Protein AF-A0A0L0UME8-F1 (afdb_monomer)

Structure (mmCIF, N/CA/C/O backbone):
data_AF-A0A0L0UME8-F1
#
_entry.id   AF-A0A0L0UME8-F1
#
loop_
_atom_site.group_PDB
_atom_site.id
_atom_site.type_symbol
_atom_site.label_atom_id
_atom_site.label_alt_id
_atom_site.label_comp_id
_atom_site.label_asym_id
_atom_site.label_entity_id
_atom_site.label_seq_id
_atom_site.pdbx_PDB_ins_code
_atom_site.Cartn_x
_atom_site.Cartn_y
_atom_site.Cartn_z
_atom_site.occupancy
_atom_site.B_iso_or_equiv
_atom_site.auth_seq_id
_atom_site.auth_comp_id
_atom_site.auth_asym_id
_atom_site.auth_atom_id
_atom_site.pdbx_PDB_model_num
ATOM 1 N N . MET A 1 1 ? 3.855 4.692 20.359 1.00 68.31 1 MET A N 1
ATOM 2 C CA . MET A 1 1 ? 3.173 4.462 19.067 1.00 68.31 1 MET A CA 1
ATOM 3 C C . MET A 1 1 ? 1.755 3.966 19.330 1.00 68.31 1 MET A C 1
ATOM 5 O O . MET A 1 1 ? 1.530 3.416 20.403 1.00 68.31 1 MET A O 1
ATOM 9 N N . ALA A 1 2 ? 0.820 4.189 18.407 1.00 75.62 2 ALA A N 1
ATOM 10 C CA . ALA A 1 2 ? -0.603 3.856 18.555 1.00 75.62 2 ALA A CA 1
ATOM 11 C C . ALA A 1 2 ? -0.861 2.377 18.910 1.00 75.62 2 ALA A C 1
ATOM 13 O O . ALA A 1 2 ? -1.595 2.084 19.850 1.00 75.62 2 ALA A O 1
ATOM 14 N N . GLU A 1 3 ? -0.137 1.448 18.279 1.00 81.69 3 GLU A N 1
ATOM 15 C CA . GLU A 1 3 ? -0.212 0.014 18.591 1.00 81.69 3 GLU A CA 1
ATOM 16 C C . GLU A 1 3 ? 0.053 -0.289 20.078 1.00 81.69 3 GLU A C 1
ATOM 18 O O . GLU A 1 3 ? -0.665 -1.070 20.698 1.00 81.69 3 GLU A O 1
ATOM 23 N N . LEU A 1 4 ? 1.039 0.375 20.695 1.00 83.62 4 LEU A N 1
ATOM 24 C CA . LEU A 1 4 ? 1.345 0.185 22.117 1.00 83.62 4 LEU A CA 1
ATOM 25 C C . LEU A 1 4 ? 0.197 0.648 23.021 1.00 83.62 4 LEU A C 1
ATOM 27 O O . LEU A 1 4 ? -0.018 0.049 24.073 1.00 83.62 4 LEU A O 1
ATOM 31 N N . ARG A 1 5 ? -0.533 1.702 22.631 1.00 84.12 5 ARG A N 1
ATOM 32 C CA . ARG A 1 5 ? -1.684 2.200 23.396 1.00 84.12 5 ARG A CA 1
ATOM 33 C C . ARG A 1 5 ? -2.856 1.230 23.317 1.00 84.12 5 ARG A C 1
ATOM 35 O O . ARG A 1 5 ? -3.390 0.878 24.364 1.00 84.12 5 ARG A O 1
ATOM 42 N N . ILE A 1 6 ? -3.172 0.729 22.123 1.00 84.94 6 ILE A N 1
ATOM 43 C CA . ILE A 1 6 ? -4.224 -0.279 21.926 1.00 84.94 6 ILE A CA 1
ATOM 44 C C . ILE A 1 6 ? -3.873 -1.567 22.681 1.00 84.94 6 ILE A C 1
ATOM 46 O O . ILE A 1 6 ? -4.675 -2.066 23.465 1.00 84.94 6 ILE A O 1
ATOM 50 N N . ASN A 1 7 ? -2.645 -2.074 22.533 1.00 87.88 7 ASN A N 1
ATOM 51 C CA . ASN A 1 7 ? -2.202 -3.283 23.232 1.00 87.88 7 ASN A CA 1
ATOM 52 C C . ASN A 1 7 ? -2.212 -3.111 24.757 1.00 87.88 7 ASN A C 1
ATOM 54 O O . ASN A 1 7 ? -2.505 -4.059 25.488 1.00 87.88 7 ASN A O 1
ATOM 58 N N . LYS A 1 8 ? -1.909 -1.907 25.259 1.00 88.75 8 LYS A N 1
ATOM 59 C CA . LYS A 1 8 ? -2.039 -1.583 26.683 1.00 88.75 8 LYS A CA 1
ATOM 60 C C . LYS A 1 8 ? -3.505 -1.583 27.123 1.00 88.75 8 LYS A C 1
ATOM 62 O O . LYS A 1 8 ? -3.795 -2.210 28.136 1.00 88.75 8 LYS A O 1
ATOM 67 N N . ALA A 1 9 ? -4.401 -0.948 26.369 1.00 87.00 9 ALA A N 1
ATOM 68 C CA . ALA A 1 9 ? -5.838 -0.917 26.652 1.00 87.00 9 ALA A CA 1
ATOM 69 C C . ALA A 1 9 ? -6.443 -2.331 26.695 1.00 87.00 9 ALA A C 1
ATOM 71 O O . ALA A 1 9 ? -7.151 -2.678 27.635 1.00 87.00 9 ALA A O 1
ATOM 72 N N . LEU A 1 10 ? -6.064 -3.192 25.745 1.00 86.81 10 LEU A N 1
ATOM 73 C CA . LEU A 1 10 ? -6.459 -4.603 25.729 1.00 86.81 10 LEU A CA 1
ATOM 74 C C . LEU A 1 10 ? -5.956 -5.357 26.969 1.00 86.81 10 LEU A C 1
ATOM 76 O O . LEU A 1 10 ? -6.729 -6.051 27.625 1.00 86.81 10 LEU A O 1
ATOM 80 N N . LYS A 1 11 ? -4.676 -5.197 27.336 1.00 90.69 11 LYS A N 1
ATOM 81 C CA . LYS A 1 11 ? -4.099 -5.839 28.535 1.00 90.69 11 LYS A CA 1
ATOM 82 C C . LYS A 1 11 ? -4.740 -5.359 29.833 1.00 90.69 11 LYS A C 1
ATOM 84 O O . LYS A 1 11 ? -4.886 -6.142 30.764 1.00 90.69 11 LYS A O 1
ATOM 89 N N . GLN A 1 12 ? -5.082 -4.078 29.900 1.00 92.62 12 GLN A N 1
ATOM 90 C CA . GLN A 1 12 ? -5.743 -3.467 31.050 1.00 92.62 12 GLN A CA 1
ATOM 91 C C . GLN A 1 12 ? -7.260 -3.699 31.048 1.00 92.62 12 GLN A C 1
ATOM 93 O O . GLN A 1 12 ? -7.918 -3.273 31.990 1.00 92.62 12 GLN A O 1
ATOM 98 N N . GLN A 1 13 ? -7.789 -4.378 30.021 1.00 87.69 13 GLN A N 1
ATOM 99 C CA . GLN A 1 13 ? -9.215 -4.623 29.816 1.00 87.69 13 GLN A CA 1
ATOM 100 C C . GLN A 1 13 ? -10.032 -3.334 29.890 1.00 87.69 13 GLN A C 1
ATOM 102 O O . GLN A 1 13 ? -11.053 -3.292 30.550 1.00 87.69 13 GLN A O 1
ATOM 107 N N . THR A 1 14 ? -9.573 -2.267 29.236 1.00 87.12 14 THR A N 1
ATOM 108 C CA . THR A 1 14 ? -10.283 -0.977 29.195 1.00 87.12 14 THR A CA 1
ATOM 109 C C . THR A 1 14 ? -11.125 -0.813 27.928 1.00 87.12 14 THR A C 1
ATOM 111 O O . THR A 1 14 ? -11.468 0.310 27.579 1.00 87.12 14 THR A O 1
ATOM 114 N N . ILE A 1 15 ? -11.357 -1.907 27.197 1.00 87.19 15 ILE A N 1
ATOM 115 C CA . ILE A 1 15 ? -12.235 -1.980 26.026 1.00 87.19 15 ILE A CA 1
ATOM 116 C C . ILE A 1 15 ? -13.228 -3.101 26.315 1.00 87.19 15 ILE A C 1
ATOM 118 O O . ILE A 1 15 ? -12.845 -4.272 26.373 1.00 87.19 15 ILE A O 1
ATOM 122 N N . PHE A 1 16 ? -14.478 -2.737 26.538 1.00 88.81 16 PHE A N 1
ATOM 123 C CA . PHE A 1 16 ? -15.546 -3.595 27.028 1.00 88.81 16 PHE A CA 1
ATOM 124 C C . PHE A 1 16 ? -16.603 -3.871 25.962 1.00 88.81 16 PHE A C 1
ATOM 126 O O . PHE A 1 16 ? -17.285 -4.894 26.037 1.00 88.81 16 PHE A O 1
ATOM 133 N N . ASP A 1 17 ? -16.728 -2.999 24.957 1.00 90.00 17 ASP A N 1
ATOM 134 C CA . ASP A 1 17 ? -17.714 -3.164 23.897 1.00 90.00 17 ASP A CA 1
ATOM 135 C C . ASP A 1 17 ? -17.247 -2.696 22.508 1.00 90.00 17 ASP A C 1
ATOM 137 O O . ASP A 1 17 ? -16.122 -2.241 22.279 1.00 90.00 17 ASP A O 1
ATOM 141 N N . PHE A 1 18 ? -18.143 -2.891 21.541 1.00 89.50 18 PHE A N 1
ATOM 142 C CA . PHE A 1 18 ? -17.928 -2.547 20.142 1.00 89.50 18 PHE A CA 1
ATOM 143 C C . PHE A 1 18 ? -17.740 -1.041 19.914 1.00 89.50 18 PHE A C 1
ATOM 145 O O . PHE A 1 18 ? -16.956 -0.651 19.050 1.00 89.50 18 PHE A O 1
ATOM 152 N N . THR A 1 19 ? -18.441 -0.199 20.669 1.00 93.12 19 THR A N 1
ATOM 153 C CA . THR A 1 19 ? -18.389 1.259 20.519 1.00 93.12 19 THR A CA 1
ATOM 154 C C . THR A 1 19 ? -17.041 1.782 20.987 1.00 93.12 19 THR A C 1
ATOM 156 O O . THR A 1 19 ? -16.388 2.521 20.257 1.00 93.12 19 THR A O 1
ATOM 159 N N . GLU A 1 20 ? -16.560 1.307 22.135 1.00 89.88 20 GLU A N 1
ATOM 160 C CA . GLU A 1 20 ? -15.246 1.686 22.660 1.00 89.88 20 GLU A CA 1
ATOM 161 C C . GLU A 1 20 ? -14.109 1.270 21.720 1.00 89.88 20 GLU A C 1
ATOM 163 O O . GLU A 1 20 ? -13.130 1.999 21.541 1.00 89.88 20 GLU A O 1
ATOM 168 N N . PHE A 1 21 ? -14.250 0.119 21.055 1.00 87.81 21 PHE A N 1
ATOM 169 C CA . PHE A 1 21 ? -13.314 -0.281 20.009 1.00 87.81 21 PHE A CA 1
ATOM 170 C C . PHE A 1 21 ? -13.302 0.712 18.836 1.00 87.81 21 PHE A C 1
ATOM 172 O O . PHE A 1 21 ? -12.224 1.097 18.371 1.00 87.81 21 PHE A O 1
ATOM 179 N N . LEU A 1 22 ? -14.474 1.144 18.358 1.00 90.00 22 LEU A N 1
ATOM 180 C CA . LEU A 1 22 ? -14.568 2.134 17.282 1.00 90.00 22 LEU A CA 1
ATOM 181 C C . LEU A 1 22 ? -14.017 3.501 17.698 1.00 90.00 22 LEU A C 1
ATOM 183 O O . LEU A 1 22 ? -13.358 4.156 16.890 1.00 90.00 22 LEU A O 1
ATOM 187 N N . ASP A 1 23 ? -14.236 3.916 18.943 1.00 89.88 23 ASP A N 1
ATOM 188 C CA . ASP A 1 23 ? -13.723 5.179 19.473 1.00 89.88 23 ASP A CA 1
ATOM 189 C C . ASP A 1 23 ? -12.195 5.183 19.529 1.00 89.88 23 ASP A C 1
ATOM 191 O O . ASP A 1 23 ? -11.554 6.134 19.074 1.00 89.88 23 ASP A O 1
ATOM 195 N N . ILE A 1 24 ? -11.595 4.086 19.999 1.00 88.31 24 ILE A N 1
ATOM 196 C CA . ILE A 1 24 ? -10.139 3.920 20.001 1.00 88.31 24 ILE A CA 1
ATOM 197 C C . ILE A 1 24 ? -9.599 3.897 18.574 1.00 88.31 24 ILE A C 1
ATOM 199 O O . ILE A 1 24 ? -8.610 4.569 18.285 1.00 88.31 24 ILE A O 1
ATOM 203 N N . LEU A 1 25 ? -10.249 3.173 17.659 1.00 86.12 25 LEU A N 1
ATOM 204 C CA . LEU A 1 25 ? -9.826 3.147 16.262 1.00 86.12 25 LEU A CA 1
ATOM 205 C C . LEU A 1 25 ? -9.849 4.558 15.653 1.00 86.12 25 LEU A C 1
ATOM 207 O O . LEU A 1 25 ? -8.865 4.972 15.044 1.00 86.12 25 LEU A O 1
ATOM 211 N N . ASN A 1 26 ? -10.926 5.317 15.864 1.00 87.31 26 ASN A N 1
ATOM 212 C CA . ASN A 1 26 ? -11.044 6.695 15.387 1.00 87.31 26 ASN A CA 1
ATOM 213 C C . ASN A 1 26 ? -9.970 7.612 15.989 1.00 87.31 26 ASN A C 1
ATOM 215 O O . ASN A 1 26 ? -9.368 8.396 15.255 1.00 87.31 26 ASN A O 1
ATOM 219 N N . ALA A 1 27 ? -9.688 7.488 17.288 1.00 86.38 27 ALA A N 1
ATOM 220 C CA . ALA A 1 27 ? -8.673 8.287 17.974 1.00 86.38 27 ALA A CA 1
ATOM 221 C C . ALA A 1 27 ? -7.243 8.008 17.478 1.00 86.38 27 ALA A C 1
ATOM 223 O O . ALA A 1 27 ? -6.389 8.894 17.513 1.00 86.38 27 ALA A O 1
ATOM 224 N N . GLU A 1 28 ? -6.975 6.783 17.019 1.00 84.75 28 GLU A N 1
ATOM 225 C CA . GLU A 1 28 ? -5.651 6.362 16.555 1.00 84.75 28 GLU A CA 1
ATOM 226 C C . GLU A 1 28 ? -5.422 6.602 15.053 1.00 84.75 28 GLU A C 1
ATOM 228 O O . GLU A 1 28 ? -4.272 6.626 14.595 1.00 84.75 28 GLU A O 1
ATOM 233 N 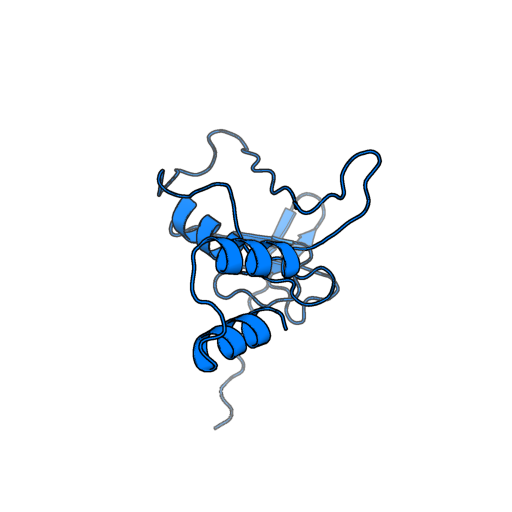N . THR A 1 29 ? -6.488 6.801 14.271 1.00 82.88 29 THR A N 1
ATOM 234 C CA . THR A 1 29 ? -6.362 7.155 12.850 1.00 82.88 29 THR A CA 1
ATOM 235 C C . THR A 1 29 ? -5.796 8.560 12.651 1.00 82.88 29 THR A C 1
ATOM 237 O O . THR A 1 29 ? -6.017 9.482 13.435 1.00 82.88 29 THR A O 1
ATOM 240 N N . ARG A 1 30 ? -5.042 8.733 11.560 1.00 83.50 30 ARG A N 1
ATOM 241 C CA . ARG A 1 30 ? -4.438 10.017 11.196 1.00 83.50 30 ARG A CA 1
ATOM 242 C C . ARG A 1 30 ? -5.502 11.091 10.996 1.00 83.50 30 ARG A C 1
ATOM 244 O O . ARG A 1 30 ? -6.484 10.862 10.308 1.00 83.50 30 ARG A O 1
ATOM 251 N N . MET A 1 31 ? -5.246 12.293 11.502 1.00 87.12 31 MET A N 1
ATOM 252 C CA . MET A 1 31 ? -6.038 13.480 11.191 1.00 87.12 31 MET A CA 1
ATOM 253 C C . MET A 1 31 ? -5.182 14.479 10.408 1.00 87.12 31 MET A C 1
ATOM 255 O O . MET A 1 31 ? -4.139 14.927 10.877 1.00 87.12 31 MET A O 1
ATOM 259 N N . ASN A 1 32 ? -5.623 14.814 9.202 1.00 87.06 32 ASN A N 1
ATOM 260 C CA . ASN A 1 32 ? -5.035 15.805 8.308 1.00 87.06 32 ASN A CA 1
ATOM 261 C C . ASN A 1 32 ? -5.966 17.020 8.168 1.00 87.06 32 ASN A C 1
ATOM 263 O O . ASN A 1 32 ? -7.055 17.091 8.745 1.00 87.06 32 ASN A O 1
ATOM 267 N N . GLY A 1 33 ? -5.524 18.006 7.387 1.00 90.56 33 GLY A N 1
ATOM 268 C CA . GLY A 1 33 ? -6.340 19.161 7.028 1.00 90.56 33 GLY A CA 1
ATOM 269 C C . GLY A 1 33 ? -7.589 18.797 6.217 1.00 90.56 33 GLY A C 1
ATOM 270 O O . GLY A 1 33 ? -7.876 17.641 5.920 1.00 90.56 33 GLY A O 1
ATOM 271 N N . GLY A 1 34 ? -8.342 19.824 5.853 1.00 90.62 34 GLY A N 1
ATOM 272 C CA . GLY A 1 34 ? -9.540 19.722 5.029 1.00 90.62 34 GLY A CA 1
ATOM 273 C C . GLY A 1 34 ? -10.376 20.990 5.158 1.00 90.62 34 GLY A C 1
ATOM 274 O O . GLY A 1 34 ? -10.101 21.826 6.021 1.00 90.62 34 GLY A O 1
ATOM 275 N N . ASN A 1 35 ? -11.376 21.161 4.300 1.00 90.31 35 ASN A N 1
ATOM 276 C CA . ASN A 1 35 ? -12.217 22.365 4.310 1.00 90.31 35 ASN A CA 1
ATOM 277 C C . ASN A 1 35 ? -13.528 22.132 5.068 1.00 90.31 35 ASN A C 1
ATOM 279 O O . ASN A 1 35 ? -13.896 22.942 5.908 1.00 90.31 35 ASN A O 1
ATOM 283 N N . TYR A 1 36 ? -14.177 20.989 4.836 1.00 92.88 36 TYR A N 1
ATOM 284 C CA . TYR A 1 36 ? -15.467 20.645 5.450 1.00 92.88 36 TYR A CA 1
ATOM 285 C C . TYR A 1 36 ? -15.342 19.507 6.469 1.00 92.88 36 TYR A C 1
ATOM 287 O O . TYR A 1 36 ? -15.861 19.603 7.575 1.00 92.88 36 TYR A O 1
ATOM 295 N N . THR A 1 37 ? -14.581 18.463 6.139 1.00 91.88 37 THR A N 1
ATOM 296 C CA . THR A 1 37 ? -14.215 17.361 7.041 1.00 91.88 37 THR A CA 1
ATOM 297 C C . THR A 1 37 ? -12.696 17.295 7.181 1.00 91.88 37 THR A C 1
ATOM 299 O O . THR A 1 37 ? -11.970 17.823 6.337 1.00 91.88 37 THR A O 1
ATOM 302 N N . ARG A 1 38 ? -12.189 16.714 8.275 1.00 91.50 38 ARG A N 1
ATOM 303 C CA . ARG A 1 38 ? -10.751 16.435 8.405 1.00 91.50 38 ARG A CA 1
ATOM 304 C C . ARG A 1 38 ? -10.418 15.201 7.574 1.00 91.50 38 ARG A C 1
ATOM 306 O O . ARG A 1 38 ? -11.069 14.174 7.745 1.00 91.50 38 ARG A O 1
ATOM 313 N N . ALA A 1 39 ? -9.436 15.295 6.684 1.00 90.31 39 ALA A N 1
ATOM 314 C CA . ALA A 1 39 ? -8.998 14.139 5.913 1.00 90.31 39 ALA A CA 1
ATOM 315 C C . ALA A 1 39 ? -8.263 13.149 6.825 1.00 90.31 39 ALA A C 1
ATOM 317 O O . ALA A 1 39 ? -7.468 13.554 7.666 1.00 90.31 39 ALA A O 1
ATOM 318 N N . ASN A 1 40 ? -8.504 11.856 6.659 1.00 89.19 40 ASN A N 1
ATOM 319 C CA . ASN A 1 40 ? -7.832 10.800 7.422 1.00 89.19 40 ASN A CA 1
ATOM 320 C C . ASN A 1 40 ? -7.326 9.648 6.543 1.00 89.19 40 ASN A C 1
ATOM 322 O O . ASN A 1 40 ? -6.518 8.842 7.000 1.00 89.19 40 ASN A O 1
ATOM 326 N N . SER A 1 41 ? -7.759 9.587 5.282 1.00 90.31 41 SER A N 1
ATOM 327 C CA . SER A 1 41 ? -7.285 8.619 4.300 1.00 90.31 41 SER A CA 1
ATOM 328 C C . SER A 1 41 ? -6.033 9.107 3.571 1.00 90.31 41 SER A C 1
ATOM 330 O O . SER A 1 41 ? -5.812 10.305 3.375 1.00 90.31 41 SER A O 1
ATOM 332 N N . GLU A 1 42 ? -5.224 8.145 3.139 1.00 90.81 42 GLU A N 1
ATOM 333 C CA . GLU A 1 42 ? -4.199 8.327 2.117 1.00 90.81 42 GLU A CA 1
ATOM 334 C C . GLU A 1 42 ? -4.531 7.392 0.958 1.00 90.81 42 GLU A C 1
ATOM 336 O O . GLU A 1 42 ? -4.697 6.187 1.161 1.00 90.81 42 GLU A O 1
ATOM 341 N N . ASP A 1 43 ? -4.640 7.942 -0.248 1.00 92.88 43 ASP A N 1
ATOM 342 C CA . ASP A 1 43 ? -5.022 7.161 -1.418 1.00 92.88 43 ASP A CA 1
ATOM 343 C C 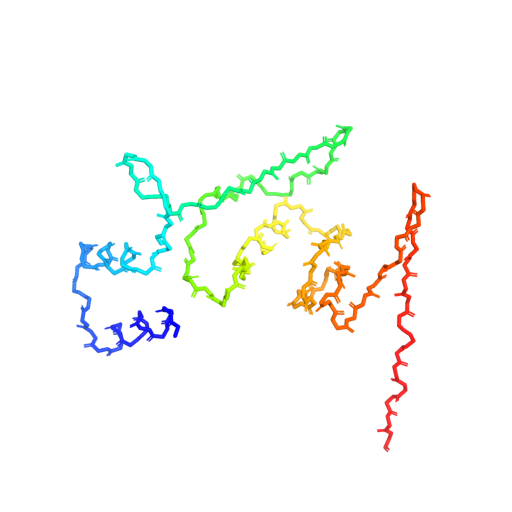. ASP A 1 43 ? -3.815 6.442 -2.027 1.00 92.88 43 ASP A C 1
ATOM 345 O O . ASP A 1 43 ? -2.740 7.016 -2.213 1.00 92.88 43 ASP A O 1
ATOM 349 N N . VAL A 1 44 ? -4.021 5.174 -2.388 1.00 94.69 44 VAL A N 1
ATOM 350 C CA . VAL A 1 44 ? -3.080 4.379 -3.181 1.00 94.69 44 VAL A CA 1
ATOM 351 C C . VAL A 1 44 ? -3.703 4.150 -4.549 1.00 94.69 44 VAL A C 1
ATOM 353 O O . VAL A 1 44 ? -4.720 3.468 -4.675 1.00 94.69 44 VAL A O 1
ATOM 356 N N . LEU A 1 45 ? -3.092 4.726 -5.581 1.00 95.88 45 LEU A N 1
ATOM 357 C CA . LEU A 1 45 ? -3.538 4.565 -6.961 1.00 95.88 45 LEU A CA 1
ATOM 358 C C . LEU A 1 45 ? -2.836 3.364 -7.599 1.00 95.88 45 LEU A C 1
ATOM 360 O O . LEU A 1 45 ? -1.614 3.244 -7.529 1.00 95.88 45 LEU A O 1
ATOM 364 N N . ILE A 1 46 ? -3.608 2.495 -8.253 1.00 94.31 46 ILE A N 1
ATOM 365 C CA . ILE A 1 46 ? -3.081 1.375 -9.038 1.00 94.31 46 ILE A CA 1
ATOM 366 C C . ILE A 1 46 ? -3.222 1.726 -10.516 1.00 94.31 46 ILE A C 1
ATOM 368 O O . ILE A 1 46 ? -4.330 1.917 -11.014 1.00 94.31 46 ILE A O 1
ATOM 372 N N . ALA A 1 47 ? -2.091 1.794 -11.214 1.00 95.94 47 ALA A N 1
ATOM 373 C CA . ALA A 1 47 ? -2.033 2.007 -12.653 1.00 95.94 47 ALA A CA 1
ATOM 374 C C . ALA A 1 47 ? -1.490 0.759 -13.359 1.00 95.94 47 ALA A C 1
ATOM 376 O O . ALA A 1 47 ? -0.671 0.024 -12.808 1.00 95.94 47 ALA A O 1
ATOM 377 N N . VAL A 1 48 ? -1.943 0.537 -14.592 1.00 95.81 48 VAL A N 1
ATOM 378 C CA . VAL A 1 48 ? -1.587 -0.626 -15.412 1.00 95.81 48 VAL A CA 1
ATOM 379 C C . VAL A 1 48 ? -0.948 -0.159 -16.718 1.00 95.81 48 VAL A C 1
ATOM 381 O O . VAL A 1 48 ? -1.391 0.814 -17.325 1.00 95.81 48 VAL A O 1
ATOM 384 N N . ARG A 1 49 ? 0.090 -0.872 -17.169 1.00 94.75 49 ARG A N 1
ATOM 385 C CA . ARG A 1 49 ? 0.709 -0.694 -18.488 1.00 94.75 49 ARG A CA 1
ATOM 386 C C . ARG A 1 49 ? 0.481 -1.947 -19.335 1.00 94.75 49 ARG A C 1
ATOM 388 O O . ARG A 1 49 ? 0.804 -3.047 -18.895 1.00 94.75 49 ARG A O 1
ATOM 395 N N . GLY A 1 50 ? -0.003 -1.778 -20.568 1.00 96.56 50 GLY A N 1
ATOM 396 C CA . GLY A 1 50 ? -0.321 -2.907 -21.449 1.00 96.56 50 GLY A CA 1
ATOM 397 C C . GLY A 1 50 ? -1.412 -3.789 -20.839 1.00 96.56 50 GLY A C 1
ATOM 398 O O . GLY A 1 50 ? -2.397 -3.265 -20.331 1.00 96.56 50 GLY A O 1
ATOM 399 N N . GLN A 1 51 ? -1.216 -5.109 -20.855 1.00 94.38 51 GLN A N 1
ATOM 400 C CA . GLN A 1 51 ? -2.134 -6.060 -20.210 1.00 94.38 51 GLN A CA 1
ATOM 401 C C . GLN A 1 51 ? -1.982 -6.118 -18.678 1.00 94.38 51 GLN A C 1
ATOM 403 O O . GLN A 1 51 ? -2.830 -6.688 -18.001 1.00 94.38 51 GLN A O 1
ATOM 408 N N . GLY A 1 52 ? -0.935 -5.505 -18.116 1.00 94.50 52 GLY A N 1
ATOM 409 C CA . GLY A 1 52 ? -0.667 -5.537 -16.679 1.00 94.50 52 GLY A CA 1
ATOM 410 C C . GLY A 1 52 ? -0.112 -6.862 -16.165 1.00 94.50 52 GLY A C 1
ATOM 411 O O . GLY A 1 52 ? 0.307 -7.723 -16.936 1.00 94.50 52 GLY A O 1
ATOM 412 N N . LEU A 1 53 ? -0.067 -6.977 -14.836 1.00 95.19 53 LEU A N 1
ATOM 413 C CA . LEU A 1 53 ? 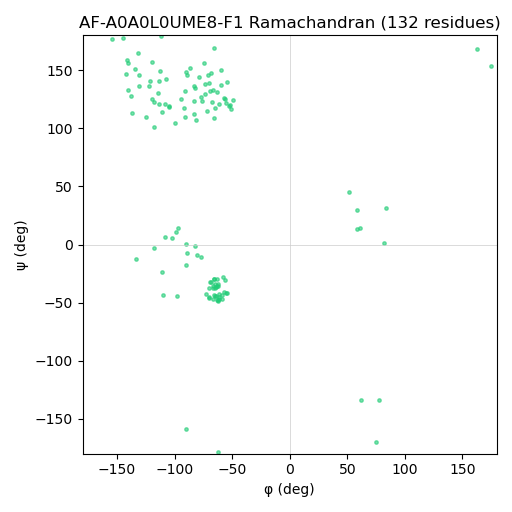0.290 -8.206 -14.131 1.00 95.19 53 LEU A CA 1
ATOM 414 C C . LEU A 1 53 ? -0.965 -9.043 -13.879 1.00 95.19 53 LEU A C 1
ATOM 416 O O . LEU A 1 53 ? -2.037 -8.495 -13.610 1.00 95.19 53 LEU A O 1
ATOM 420 N N . GLU A 1 54 ? -0.818 -10.365 -13.916 1.00 95.50 54 GLU A N 1
ATOM 421 C CA . GLU A 1 54 ? -1.892 -11.269 -13.519 1.00 95.50 54 GLU A CA 1
ATOM 422 C C . GLU A 1 54 ? -2.224 -11.075 -12.035 1.00 95.50 54 GLU A C 1
ATOM 424 O O . GLU A 1 54 ? -1.347 -11.027 -11.170 1.00 95.50 54 GLU A O 1
ATOM 429 N N . ARG A 1 55 ? -3.517 -10.940 -11.736 1.00 96.00 55 ARG A N 1
ATOM 430 C CA . ARG A 1 55 ? -3.996 -10.788 -10.365 1.00 96.00 55 ARG A CA 1
ATOM 431 C C . ARG A 1 55 ? -4.085 -12.161 -9.700 1.00 96.00 55 ARG A C 1
ATOM 433 O O . ARG A 1 55 ? -5.027 -12.903 -9.964 1.00 96.00 55 ARG A O 1
ATOM 440 N N . ALA A 1 56 ? -3.166 -12.440 -8.781 1.00 97.50 56 ALA A N 1
ATOM 441 C CA . ALA A 1 56 ? -3.102 -13.689 -8.027 1.00 97.50 56 ALA A CA 1
ATOM 442 C C . ALA A 1 56 ? -4.260 -13.855 -7.027 1.00 97.50 56 ALA A C 1
ATOM 444 O O . ALA A 1 56 ? -4.711 -14.970 -6.776 1.00 97.50 56 ALA A O 1
ATOM 445 N N . SER A 1 57 ? -4.769 -12.756 -6.456 1.00 97.31 57 SER A N 1
ATOM 446 C CA . SER A 1 57 ? -5.867 -12.812 -5.486 1.00 97.31 57 SER A CA 1
ATOM 447 C C . SER A 1 57 ? -6.917 -11.727 -5.698 1.00 97.31 57 SER A C 1
ATOM 449 O O . SER A 1 57 ? -6.626 -10.533 -5.733 1.00 97.31 57 SER A O 1
ATOM 451 N N . ALA A 1 58 ? -8.182 -12.146 -5.774 1.00 95.50 58 ALA A N 1
ATOM 452 C CA . ALA A 1 58 ? -9.328 -11.246 -5.845 1.00 95.50 58 ALA A CA 1
ATOM 453 C C . ALA A 1 58 ? -9.889 -10.835 -4.473 1.00 95.50 58 ALA A C 1
ATOM 455 O O . ALA A 1 58 ? -10.774 -9.984 -4.417 1.00 95.50 58 ALA A O 1
ATOM 456 N N . SER A 1 59 ? -9.402 -11.429 -3.379 1.00 96.75 59 SER A N 1
ATOM 457 C CA . SER A 1 59 ? -9.950 -11.237 -2.027 1.00 96.75 59 SER A CA 1
ATOM 458 C C . SER A 1 59 ? -9.313 -10.078 -1.253 1.00 96.75 59 SER A C 1
ATOM 460 O O . SER A 1 59 ? -9.693 -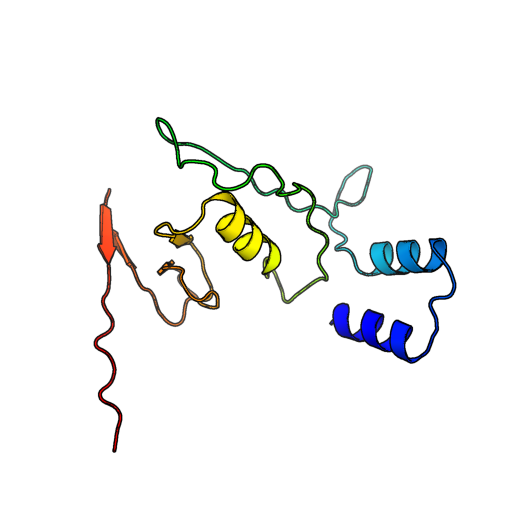9.808 -0.111 1.00 96.75 59 SER A O 1
ATOM 462 N N . ILE A 1 60 ? -8.352 -9.372 -1.857 1.00 96.62 60 ILE A N 1
ATOM 463 C CA . ILE A 1 60 ? -7.641 -8.265 -1.213 1.00 96.62 60 ILE A CA 1
ATOM 464 C C . ILE A 1 60 ? -8.573 -7.058 -1.077 1.00 96.62 60 ILE A C 1
ATOM 466 O O . ILE A 1 60 ? -9.007 -6.468 -2.064 1.00 96.62 60 ILE A O 1
ATOM 470 N N . LYS A 1 61 ? -8.882 -6.681 0.168 1.00 95.44 61 LYS A N 1
ATOM 471 C CA . LYS A 1 61 ? -9.716 -5.510 0.469 1.00 95.44 61 LYS A CA 1
ATOM 472 C C . LYS A 1 61 ? -8.962 -4.215 0.160 1.00 95.44 61 LYS A C 1
ATOM 474 O O . LYS A 1 61 ? -7.762 -4.114 0.404 1.00 95.44 61 LYS A O 1
ATOM 479 N N . GLN A 1 62 ? -9.693 -3.200 -0.293 1.00 94.38 62 GLN A N 1
ATOM 480 C CA . GLN A 1 62 ? -9.132 -1.882 -0.598 1.00 94.38 62 GLN A CA 1
ATOM 481 C C . GLN A 1 62 ? -8.773 -1.086 0.666 1.00 94.38 62 GLN A C 1
ATOM 483 O O . GLN A 1 62 ? -7.713 -0.475 0.730 1.00 94.38 62 GLN A O 1
ATOM 488 N N . VAL A 1 63 ? -9.635 -1.102 1.687 1.00 94.06 63 VAL A N 1
ATOM 489 C CA . VAL A 1 63 ? -9.435 -0.292 2.899 1.00 94.06 63 VAL A CA 1
ATOM 490 C C . VAL A 1 63 ? -8.367 -0.919 3.792 1.00 94.06 63 VAL A C 1
ATOM 492 O O . VAL A 1 63 ? -8.487 -2.079 4.204 1.00 94.06 63 VAL A O 1
ATOM 495 N N . VAL A 1 64 ? -7.327 -0.146 4.099 1.00 91.81 64 VAL A N 1
ATOM 496 C CA . VAL A 1 64 ? -6.274 -0.490 5.059 1.00 91.81 64 VAL A CA 1
ATOM 497 C C . VAL A 1 64 ? -6.462 0.378 6.296 1.00 91.81 64 VAL A C 1
ATOM 499 O O . VAL A 1 64 ? -6.398 1.600 6.209 1.00 91.81 64 VAL A O 1
ATOM 502 N N . PHE A 1 65 ? -6.661 -0.257 7.448 1.00 89.19 65 PHE A N 1
ATOM 503 C CA . PHE A 1 65 ? -6.558 0.416 8.737 1.00 89.19 65 PHE A CA 1
ATOM 504 C C . PHE A 1 65 ? -5.146 0.212 9.265 1.00 89.19 65 PHE A C 1
ATOM 506 O O . PHE A 1 65 ? -4.679 -0.922 9.363 1.00 89.19 65 PHE A O 1
ATOM 513 N N . SER A 1 66 ? -4.468 1.307 9.587 1.00 86.56 66 SER A N 1
ATOM 514 C CA . SER A 1 66 ? -3.157 1.264 10.215 1.00 86.56 66 SER A CA 1
ATOM 515 C C . SER A 1 66 ? -3.031 2.378 11.233 1.00 86.56 66 SER A C 1
ATOM 517 O O . SER A 1 66 ? -3.544 3.481 11.054 1.00 86.56 66 SER A O 1
ATOM 519 N N . CYS A 1 67 ? -2.282 2.068 12.279 1.00 82.69 67 CYS A N 1
ATOM 520 C CA . CYS A 1 67 ? -1.747 3.035 13.212 1.00 82.69 67 CYS A CA 1
ATOM 521 C C . CYS A 1 67 ? -0.831 4.043 12.506 1.00 82.69 67 CYS A C 1
ATOM 523 O O . CYS A 1 67 ? -0.141 3.699 11.541 1.00 82.69 67 CYS A O 1
ATOM 525 N N . LEU A 1 68 ? -0.785 5.265 13.037 1.00 81.62 68 LEU A N 1
ATOM 526 C CA . LEU A 1 68 ? 0.219 6.266 12.684 1.00 81.62 68 LEU A CA 1
ATOM 527 C C . LEU A 1 68 ? 1.628 5.769 13.043 1.00 81.62 68 LEU A C 1
ATOM 529 O O . LEU A 1 68 ? 1.912 5.481 14.211 1.00 81.62 68 LEU A O 1
ATOM 533 N N . GLY A 1 69 ? 2.485 5.682 12.027 1.00 80.12 69 GLY A N 1
ATOM 534 C CA . GLY A 1 69 ? 3.918 5.437 12.166 1.00 80.12 69 GLY A CA 1
ATOM 535 C C . GLY A 1 69 ? 4.722 6.732 12.295 1.00 80.12 69 GLY A C 1
ATOM 536 O O . GLY A 1 69 ? 4.191 7.788 12.650 1.00 80.12 69 GLY A O 1
ATOM 537 N N . GLU 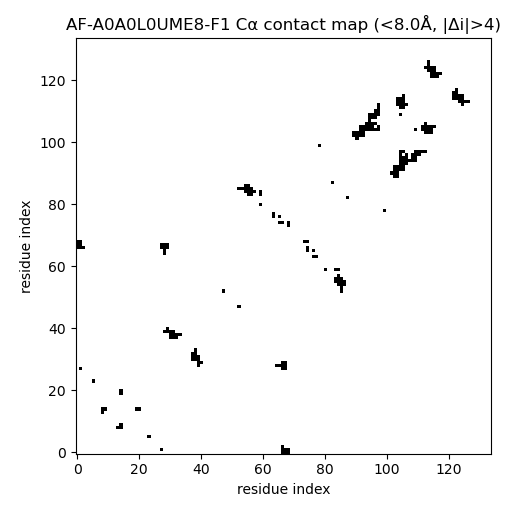A 1 70 ? 6.013 6.652 11.989 1.00 81.88 70 GLU A N 1
ATOM 538 C CA . GLU A 1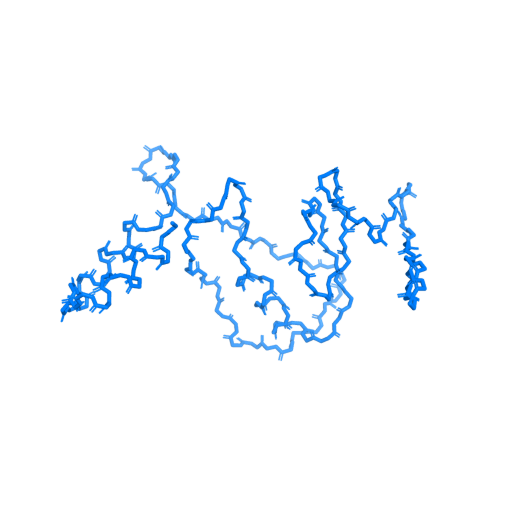 70 ? 6.891 7.822 11.916 1.00 81.88 70 GLU A CA 1
ATOM 539 C C . GLU A 1 70 ? 6.497 8.778 10.776 1.00 81.88 70 GLU A C 1
ATOM 541 O O . GLU A 1 70 ? 5.674 8.462 9.913 1.00 81.88 70 GLU A O 1
ATOM 546 N N . HIS A 1 71 ? 7.090 9.977 10.755 1.00 80.12 71 HIS A N 1
ATOM 547 C CA . HIS A 1 71 ? 6.765 11.003 9.765 1.00 80.12 71 HIS A CA 1
ATOM 548 C C . HIS A 1 71 ? 6.863 10.469 8.324 1.00 80.12 71 HIS A C 1
ATOM 550 O O . HIS A 1 71 ? 7.922 10.050 7.839 1.00 80.12 71 HIS A O 1
ATOM 556 N N . SER A 1 72 ? 5.719 10.517 7.636 1.00 77.44 72 SER A N 1
ATOM 557 C CA . SER A 1 72 ? 5.527 10.038 6.262 1.00 77.44 72 SER A CA 1
ATOM 558 C C . SER A 1 72 ? 5.777 8.538 6.048 1.00 77.44 72 SER A C 1
ATOM 560 O O . SER A 1 72 ? 5.860 8.106 4.899 1.00 77.44 72 SER A O 1
ATOM 562 N N . GLN A 1 73 ? 5.860 7.736 7.116 1.00 86.00 73 GLN A N 1
ATOM 563 C CA . GLN A 1 73 ? 5.979 6.285 7.015 1.00 86.00 73 GLN A CA 1
ATOM 564 C C . GLN A 1 73 ? 4.689 5.697 6.443 1.00 86.00 73 GLN A C 1
ATOM 566 O O . GLN A 1 73 ? 3.599 5.881 6.988 1.00 86.00 73 GLN A O 1
ATOM 571 N N . LYS A 1 74 ? 4.820 4.975 5.331 1.00 88.00 74 LYS A N 1
A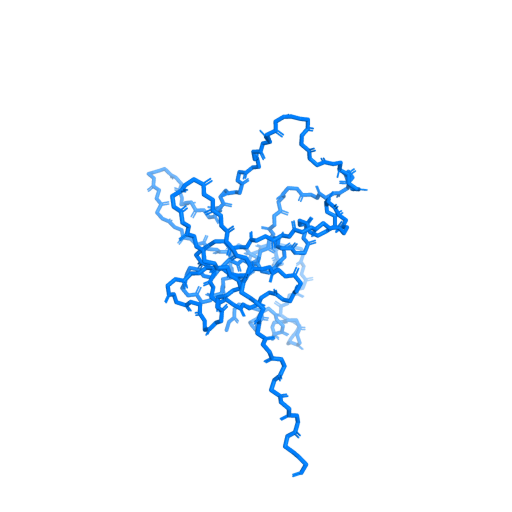TOM 572 C CA . LYS A 1 74 ? 3.709 4.230 4.743 1.00 88.00 74 LYS A CA 1
ATOM 573 C C . LYS A 1 74 ? 3.500 2.920 5.510 1.00 88.00 74 LYS A C 1
ATOM 575 O O . LYS A 1 74 ? 4.475 2.321 5.962 1.00 88.00 74 LYS A O 1
ATOM 580 N N . PRO A 1 75 ? 2.251 2.459 5.675 1.00 89.44 75 PRO A N 1
ATOM 581 C CA . PRO A 1 75 ? 1.974 1.247 6.431 1.00 89.44 75 PRO A CA 1
ATOM 582 C C . PRO A 1 75 ? 2.476 -0.000 5.695 1.00 89.44 75 PRO A C 1
ATOM 584 O O . PRO A 1 75 ? 2.178 -0.205 4.516 1.00 89.44 75 PRO A O 1
ATOM 587 N N . TRP A 1 76 ? 3.182 -0.871 6.419 1.00 89.62 76 TRP A N 1
ATOM 588 C CA . TRP A 1 76 ? 3.740 -2.126 5.898 1.00 89.62 76 TRP A CA 1
ATOM 589 C C . TRP A 1 76 ? 2.674 -3.045 5.272 1.00 89.62 76 TRP A C 1
ATOM 591 O O . TRP A 1 76 ? 2.944 -3.745 4.297 1.00 89.62 76 TRP A O 1
ATOM 601 N N . GLU A 1 77 ? 1.439 -2.987 5.782 1.00 93.44 77 GLU A N 1
ATOM 602 C CA . GLU A 1 77 ? 0.294 -3.769 5.300 1.00 93.44 77 GLU A CA 1
ATOM 603 C C . GLU A 1 77 ? -0.009 -3.511 3.812 1.00 93.44 77 GLU A C 1
ATOM 605 O O . GLU A 1 77 ? -0.486 -4.408 3.120 1.00 93.44 77 GLU A O 1
ATOM 610 N N . VAL A 1 78 ? 0.314 -2.325 3.275 1.00 94.88 78 VAL A N 1
ATOM 611 C CA . VAL A 1 78 ? 0.154 -2.050 1.835 1.00 94.88 78 VAL A CA 1
ATOM 612 C C . VAL A 1 78 ? 1.097 -2.923 1.006 1.00 94.88 78 VAL A C 1
ATOM 614 O O . VAL A 1 78 ? 0.658 -3.513 0.019 1.00 94.88 78 VAL A O 1
ATOM 617 N N . ARG A 1 79 ? 2.361 -3.077 1.423 1.00 94.75 79 ARG A N 1
ATOM 618 C CA . ARG A 1 79 ? 3.338 -3.939 0.731 1.00 94.75 79 ARG A CA 1
ATOM 619 C C . ARG A 1 79 ? 2.893 -5.395 0.760 1.00 94.75 79 ARG A C 1
ATOM 621 O O . ARG A 1 79 ? 2.784 -6.019 -0.292 1.00 94.75 79 ARG A O 1
ATOM 628 N N . ARG A 1 80 ? 2.494 -5.884 1.939 1.00 94.81 80 ARG A N 1
ATOM 629 C CA . ARG A 1 80 ? 1.956 -7.242 2.101 1.00 94.81 80 ARG A CA 1
ATOM 630 C C . ARG A 1 80 ? 0.738 -7.494 1.210 1.00 94.81 80 ARG A C 1
ATOM 632 O O . ARG A 1 80 ? 0.607 -8.560 0.613 1.00 94.81 80 ARG A O 1
ATOM 639 N N . ARG A 1 81 ? -0.172 -6.525 1.088 1.00 96.75 81 ARG A N 1
ATOM 640 C CA . ARG A 1 81 ? -1.331 -6.656 0.193 1.00 96.75 81 ARG A CA 1
ATOM 641 C C . ARG A 1 81 ? -0.933 -6.697 -1.276 1.00 96.75 81 ARG A C 1
ATOM 643 O O . ARG A 1 81 ? -1.538 -7.466 -2.013 1.00 96.75 81 ARG A O 1
ATOM 650 N N . LEU A 1 82 ? 0.074 -5.933 -1.696 1.00 96.12 82 LEU A N 1
ATOM 651 C CA . LEU A 1 82 ? 0.612 -5.996 -3.061 1.00 96.12 82 LEU A CA 1
ATOM 652 C C . LEU A 1 82 ? 1.295 -7.340 -3.353 1.00 96.12 82 LEU A C 1
ATOM 654 O O . LEU A 1 82 ? 1.173 -7.862 -4.461 1.00 96.12 82 LEU A O 1
ATOM 658 N N . GLU A 1 83 ? 1.968 -7.927 -2.365 1.00 96.31 83 GLU A N 1
ATOM 659 C CA . GLU A 1 83 ? 2.535 -9.277 -2.460 1.00 96.31 83 GLU A CA 1
ATOM 660 C C . GLU A 1 83 ? 1.447 -10.331 -2.661 1.00 96.31 83 GLU A C 1
ATOM 662 O O . GLU A 1 83 ? 1.518 -11.116 -3.600 1.00 96.31 83 GLU A O 1
ATOM 667 N N . LEU A 1 84 ? 0.379 -10.287 -1.862 1.00 96.81 84 LEU A N 1
ATOM 668 C CA . LEU A 1 84 ? -0.752 -11.204 -2.017 1.00 96.81 84 LEU A CA 1
ATOM 669 C C . LEU A 1 84 ? -1.547 -10.958 -3.310 1.00 96.81 84 LEU A C 1
ATOM 671 O O . LEU A 1 84 ? -2.106 -11.895 -3.877 1.00 96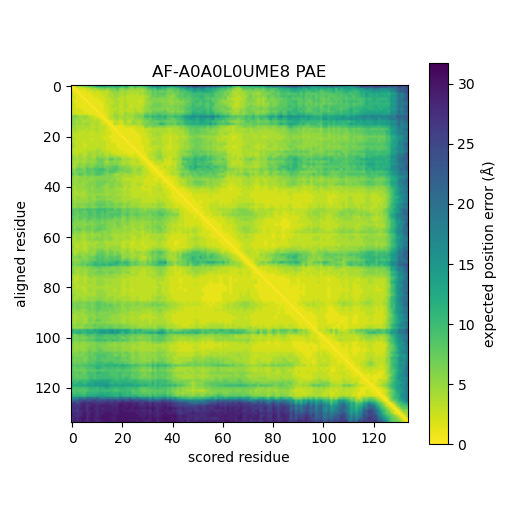.81 84 LEU A O 1
ATOM 675 N N . LEU A 1 85 ? -1.624 -9.706 -3.770 1.00 97.06 85 LEU A N 1
ATOM 676 C CA . LEU A 1 85 ? -2.376 -9.327 -4.966 1.00 97.06 85 LEU A CA 1
ATOM 677 C C . LEU A 1 85 ? -1.723 -9.848 -6.250 1.00 97.06 85 LEU A C 1
ATOM 679 O O . LEU A 1 85 ? -2.448 -10.254 -7.157 1.00 97.06 85 LEU A O 1
ATOM 683 N N . TYR A 1 86 ? -0.388 -9.843 -6.321 1.00 96.50 86 TYR A N 1
ATOM 684 C CA . TYR A 1 86 ? 0.365 -10.157 -7.543 1.00 96.50 86 TYR A CA 1
ATOM 685 C C . TYR A 1 86 ? 1.283 -11.387 -7.444 1.00 96.50 86 TYR A C 1
ATOM 687 O O . TYR A 1 86 ? 1.877 -11.768 -8.446 1.00 96.50 86 TYR A O 1
ATOM 695 N N . GLY A 1 87 ? 1.391 -12.043 -6.286 1.00 95.56 87 GLY A N 1
ATOM 696 C CA . GLY A 1 87 ? 2.125 -13.307 -6.151 1.00 95.56 87 GLY A CA 1
ATOM 697 C C . GLY A 1 87 ? 3.642 -13.126 -6.113 1.00 95.56 87 GLY A C 1
ATOM 698 O O . GLY A 1 87 ? 4.136 -12.281 -5.380 1.00 95.56 87 GLY A O 1
ATOM 699 N N . ASP A 1 88 ? 4.409 -13.915 -6.860 1.00 94.81 88 ASP A N 1
ATOM 700 C CA . ASP A 1 88 ? 5.867 -13.761 -6.945 1.00 94.81 88 ASP A CA 1
ATOM 701 C C . ASP A 1 88 ? 6.247 -13.006 -8.227 1.00 94.81 88 ASP A C 1
ATOM 703 O O . ASP A 1 88 ? 6.162 -13.538 -9.332 1.00 94.81 88 ASP A O 1
ATOM 707 N N . VAL A 1 89 ? 6.609 -11.729 -8.087 1.00 95.81 89 VAL A N 1
ATOM 708 C CA . VAL A 1 89 ? 7.003 -10.845 -9.193 1.00 95.81 89 VAL A CA 1
ATOM 709 C C . VAL A 1 89 ? 8.165 -9.958 -8.760 1.00 95.81 89 VAL A C 1
ATOM 711 O O . VAL A 1 89 ? 8.339 -9.668 -7.577 1.00 95.81 89 VAL A O 1
ATOM 714 N N . SER A 1 90 ? 8.949 -9.465 -9.719 1.00 94.12 90 SER A N 1
ATOM 715 C CA . SER A 1 90 ? 9.950 -8.433 -9.428 1.00 94.12 90 SER A CA 1
ATOM 716 C C . SER A 1 90 ? 9.271 -7.124 -9.025 1.00 94.12 90 SER A C 1
ATOM 718 O O . SER A 1 90 ? 8.344 -6.668 -9.698 1.00 94.12 90 SER A O 1
ATOM 720 N N . ARG A 1 91 ? 9.749 -6.508 -7.943 1.00 95.25 91 ARG A N 1
ATOM 721 C CA . ARG A 1 91 ? 9.178 -5.285 -7.370 1.00 95.25 91 ARG A CA 1
ATOM 722 C C . ARG A 1 91 ? 10.259 -4.260 -7.129 1.00 95.25 91 ARG A C 1
ATOM 724 O O . ARG A 1 91 ? 11.362 -4.615 -6.733 1.00 95.25 91 ARG A O 1
ATOM 731 N N . VAL A 1 92 ? 9.901 -2.997 -7.308 1.00 95.06 92 VAL A N 1
ATOM 732 C CA . VAL A 1 92 ? 10.737 -1.873 -6.912 1.00 95.06 92 VAL A CA 1
ATOM 733 C C . VAL A 1 92 ? 9.914 -0.872 -6.119 1.00 95.06 92 VAL A C 1
ATOM 735 O O . VAL A 1 92 ? 8.797 -0.532 -6.512 1.00 95.06 92 VAL A O 1
ATOM 738 N N . GLU A 1 93 ? 10.483 -0.375 -5.027 1.00 95.50 93 GLU A N 1
ATOM 739 C CA . GLU A 1 93 ? 9.987 0.799 -4.321 1.00 95.50 93 GLU A CA 1
ATOM 740 C C . GLU A 1 93 ? 10.891 2.000 -4.614 1.00 95.50 93 GLU A C 1
ATOM 742 O O . GLU A 1 93 ? 12.084 2.003 -4.300 1.00 95.50 93 GLU A O 1
ATOM 747 N N . LEU A 1 94 ? 10.308 3.031 -5.225 1.00 94.56 94 LEU A N 1
ATOM 748 C CA . LEU A 1 94 ? 10.979 4.302 -5.481 1.00 94.56 94 LEU A CA 1
ATOM 749 C C . LEU A 1 94 ? 10.759 5.263 -4.311 1.00 94.56 94 LEU A C 1
ATOM 751 O O . LEU A 1 94 ? 9.702 5.249 -3.683 1.00 94.56 94 LEU A O 1
ATOM 755 N N . PHE A 1 95 ? 11.749 6.123 -4.063 1.00 93.69 95 PHE A N 1
ATOM 756 C CA . PHE A 1 95 ? 11.820 6.997 -2.886 1.00 93.69 95 PHE A CA 1
ATOM 757 C C . PHE A 1 95 ? 11.793 6.214 -1.564 1.00 93.69 95 PHE A C 1
ATOM 759 O O . PHE A 1 95 ? 11.309 6.705 -0.545 1.00 93.69 95 PHE A O 1
ATOM 766 N N . SER A 1 96 ? 12.307 4.984 -1.596 1.00 92.81 96 SER A N 1
ATOM 767 C CA . SER A 1 96 ? 12.294 4.086 -0.451 1.00 92.81 96 SER A CA 1
ATOM 768 C C . SER A 1 96 ? 13.315 4.489 0.610 1.00 92.81 96 SER A C 1
ATOM 770 O O . SER A 1 96 ? 14.340 5.102 0.309 1.00 92.81 96 SER A O 1
ATOM 772 N N . ARG A 1 97 ? 13.058 4.065 1.851 1.00 91.12 97 ARG A N 1
ATOM 773 C CA . ARG A 1 97 ? 14.005 4.121 2.975 1.00 91.12 97 ARG A CA 1
ATOM 774 C C . ARG A 1 97 ? 14.656 2.760 3.281 1.00 91.12 97 ARG A C 1
ATOM 776 O O . ARG A 1 97 ? 15.434 2.669 4.221 1.00 91.12 97 ARG A O 1
ATOM 783 N N . GLY A 1 98 ? 14.406 1.732 2.456 1.00 85.12 98 GLY A N 1
ATOM 784 C CA . GLY A 1 98 ? 15.162 0.467 2.454 1.00 85.12 98 GLY A CA 1
ATOM 785 C C . GLY A 1 98 ? 14.729 -0.582 3.484 1.00 85.12 98 GLY A C 1
ATOM 786 O O . GLY A 1 98 ? 15.570 -1.328 3.973 1.00 85.12 98 GLY A O 1
ATOM 787 N N . ASP A 1 99 ? 13.446 -0.630 3.844 1.00 84.12 99 ASP A N 1
ATOM 788 C CA . ASP A 1 99 ? 12.923 -1.442 4.952 1.00 84.12 99 ASP A CA 1
ATOM 789 C C . ASP A 1 99 ? 12.088 -2.669 4.529 1.00 84.12 99 ASP A C 1
ATOM 791 O O . ASP A 1 99 ? 11.500 -3.318 5.394 1.00 84.12 99 ASP A O 1
ATOM 795 N N . ALA A 1 100 ? 11.999 -3.005 3.232 1.00 89.06 100 ALA A N 1
ATOM 796 C CA . ALA A 1 100 ? 11.082 -4.041 2.733 1.00 89.06 100 ALA A CA 1
ATOM 797 C C . ALA A 1 100 ? 11.804 -5.233 2.066 1.00 89.06 100 ALA A C 1
ATOM 799 O O . ALA A 1 100 ? 12.169 -5.166 0.893 1.00 89.06 100 ALA A O 1
ATOM 800 N N . PRO A 1 101 ? 11.968 -6.369 2.768 1.00 88.88 101 PRO A N 1
ATOM 801 C CA . PRO A 1 101 ? 12.560 -7.572 2.188 1.00 88.88 101 PRO A CA 1
ATOM 802 C C . PRO A 1 101 ? 11.845 -8.027 0.909 1.00 88.88 101 PRO A C 1
ATOM 804 O O . PRO A 1 101 ? 10.620 -8.006 0.834 1.00 88.88 101 PRO A O 1
ATOM 807 N N . GLY A 1 102 ? 12.607 -8.475 -0.092 1.00 89.75 102 GLY A N 1
ATOM 808 C CA . GLY A 1 102 ? 12.059 -8.961 -1.367 1.00 89.75 102 GLY A CA 1
ATOM 809 C C . GLY A 1 102 ? 11.704 -7.866 -2.382 1.00 89.75 102 GLY A C 1
ATOM 810 O O . GLY A 1 102 ? 11.248 -8.186 -3.480 1.00 89.75 102 GLY A O 1
ATOM 811 N N . TRP A 1 103 ? 11.937 -6.594 -2.053 1.00 94.75 103 TRP A N 1
ATOM 812 C CA . TRP A 1 103 ? 11.790 -5.465 -2.969 1.00 94.75 103 TRP A CA 1
ATOM 813 C C . TRP A 1 103 ? 13.166 -4.933 -3.377 1.00 94.75 103 TRP A C 1
ATOM 815 O O . TRP A 1 103 ? 14.087 -4.864 -2.567 1.00 94.75 103 TRP A O 1
ATOM 825 N N . ASP A 1 104 ? 13.312 -4.529 -4.639 1.00 95.12 104 ASP A N 1
ATOM 826 C CA . ASP A 1 104 ? 14.407 -3.644 -5.019 1.00 95.12 104 ASP A CA 1
ATOM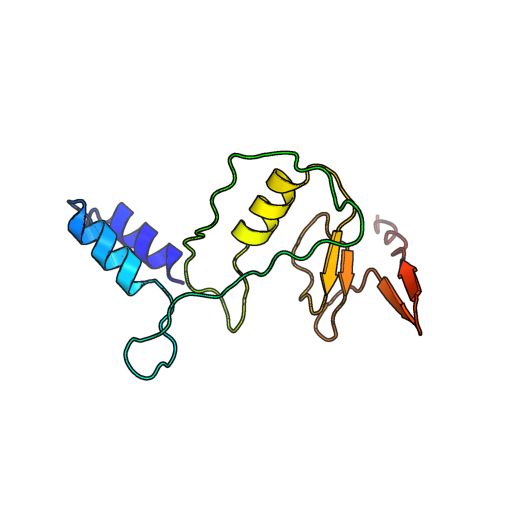 827 C C . ASP A 1 104 ? 14.100 -2.236 -4.484 1.00 95.12 104 ASP A C 1
ATOM 829 O O . ASP A 1 104 ? 12.978 -1.737 -4.606 1.00 95.12 104 ASP A O 1
ATOM 833 N N . HIS A 1 105 ? 15.099 -1.557 -3.936 1.00 95.19 105 HIS A N 1
ATOM 834 C CA . HIS A 1 105 ? 14.938 -0.219 -3.387 1.00 95.19 105 HIS A CA 1
ATOM 835 C C . HIS A 1 105 ? 15.711 0.820 -4.184 1.00 95.19 105 HIS A C 1
ATOM 837 O O . HIS A 1 105 ? 16.853 0.602 -4.606 1.00 95.19 105 HIS A O 1
ATOM 843 N N . TRP A 1 106 ? 15.088 1.984 -4.348 1.00 95.06 106 TRP A N 1
ATOM 844 C CA . TRP A 1 106 ? 15.767 3.176 -4.826 1.00 95.06 106 TRP A CA 1
ATOM 845 C C . TRP A 1 106 ? 15.283 4.425 -4.086 1.00 95.06 106 TRP A C 1
ATOM 847 O O . TRP A 1 106 ? 14.078 4.639 -3.956 1.00 95.06 106 TRP A O 1
ATOM 857 N N . GLY A 1 107 ? 16.196 5.281 -3.631 1.00 94.06 107 GLY A N 1
ATOM 858 C CA . GLY A 1 107 ? 15.867 6.543 -2.971 1.00 94.06 107 GLY A CA 1
ATOM 859 C C . GLY A 1 107 ? 17.094 7.282 -2.437 1.00 94.06 107 GLY A C 1
ATOM 860 O O . GLY A 1 107 ? 18.102 6.671 -2.087 1.00 94.06 107 GLY A O 1
ATOM 861 N N . ASN A 1 108 ? 16.991 8.610 -2.335 1.00 93.12 108 ASN A N 1
ATOM 862 C CA . ASN A 1 108 ? 18.075 9.463 -1.828 1.00 93.12 108 ASN A CA 1
ATOM 863 C C . ASN A 1 108 ? 18.384 9.217 -0.342 1.00 93.12 108 ASN A C 1
ATOM 865 O O . ASN A 1 108 ? 19.519 9.386 0.084 1.00 93.12 108 ASN A O 1
ATOM 869 N N . GLU A 1 109 ? 17.373 8.817 0.433 1.00 91.25 109 GLU A N 1
ATOM 870 C CA . GLU A 1 109 ? 17.488 8.442 1.852 1.00 91.25 109 GLU A CA 1
ATOM 871 C C . GLU A 1 109 ? 17.565 6.915 2.037 1.00 91.25 109 GLU A C 1
ATOM 873 O O . GLU A 1 109 ? 17.433 6.414 3.151 1.00 91.25 109 GLU A O 1
ATOM 878 N N . CYS A 1 110 ? 17.741 6.153 0.952 1.00 91.62 110 CYS A N 1
ATOM 879 C CA . CYS A 1 110 ? 17.838 4.705 1.033 1.00 91.62 110 CYS A CA 1
ATOM 880 C C . CYS A 1 110 ? 19.275 4.300 1.399 1.00 91.62 110 CYS A C 1
ATOM 882 O O . CYS A 1 110 ? 20.199 4.652 0.659 1.00 91.62 110 CYS A O 1
ATOM 884 N N . PRO A 1 111 ? 19.493 3.534 2.486 1.00 90.50 111 PRO A N 1
ATOM 885 C CA . PRO A 1 111 ? 20.835 3.119 2.892 1.00 90.50 111 PRO A CA 1
ATOM 886 C C . PRO A 1 111 ? 21.506 2.221 1.845 1.00 90.50 111 PRO A C 1
ATOM 888 O O . PRO A 1 111 ? 22.727 2.239 1.708 1.00 90.50 111 PRO A O 1
ATOM 891 N N . VAL A 1 112 ? 20.715 1.453 1.087 1.00 89.06 112 VAL A N 1
ATOM 892 C CA . VAL A 1 112 ? 21.201 0.551 0.040 1.00 89.06 112 VAL A CA 1
ATOM 893 C C . VAL A 1 112 ? 20.304 0.668 -1.187 1.00 89.06 112 VAL A C 1
ATOM 895 O O . VAL A 1 112 ? 19.147 0.267 -1.164 1.00 89.06 112 VAL A O 1
ATOM 898 N N . ASN A 1 113 ? 20.852 1.195 -2.282 1.00 93.19 113 ASN A N 1
ATOM 899 C CA . ASN A 1 113 ? 20.150 1.282 -3.560 1.00 93.19 113 ASN A CA 1
ATOM 900 C C . ASN A 1 113 ? 20.443 0.036 -4.417 1.00 93.19 113 ASN A C 1
ATOM 902 O O . ASN A 1 113 ? 21.583 -0.182 -4.832 1.00 93.19 113 ASN A O 1
ATOM 906 N N . ASN A 1 114 ? 19.413 -0.752 -4.742 1.00 94.19 114 ASN A N 1
ATOM 907 C CA . ASN A 1 114 ? 19.525 -1.933 -5.614 1.00 94.19 114 ASN A CA 1
ATOM 908 C C . ASN A 1 114 ? 19.545 -1.573 -7.104 1.00 94.19 114 ASN A C 1
ATOM 910 O O . ASN A 1 114 ? 19.759 -2.437 -7.954 1.00 94.19 114 ASN A O 1
ATOM 914 N N . LEU A 1 115 ? 19.283 -0.310 -7.440 1.00 93.19 115 LEU A N 1
ATOM 915 C CA . LEU A 1 115 ? 19.133 0.164 -8.809 1.00 93.19 115 LEU A CA 1
ATOM 916 C C . LEU A 1 115 ? 19.915 1.458 -9.027 1.00 93.19 115 LEU A C 1
ATOM 918 O O . LEU A 1 115 ? 20.058 2.279 -8.127 1.00 93.19 115 LEU A O 1
ATOM 922 N N . THR A 1 116 ? 20.359 1.670 -10.260 1.00 93.31 116 THR A N 1
ATOM 923 C CA . THR A 1 116 ? 20.808 2.973 -10.760 1.00 93.31 116 THR A CA 1
ATOM 924 C C . THR A 1 116 ? 19.901 3.390 -11.909 1.00 93.31 116 THR A C 1
ATOM 926 O O . THR A 1 116 ? 19.782 2.660 -12.897 1.00 93.31 116 THR A O 1
ATOM 929 N N . LEU A 1 117 ? 19.263 4.555 -11.791 1.00 92.00 117 LEU A N 1
ATOM 930 C CA . LEU A 1 117 ? 18.443 5.132 -12.857 1.00 92.00 117 LEU A CA 1
ATOM 931 C C . LEU A 1 117 ? 19.338 5.864 -13.867 1.00 92.00 117 LEU A C 1
ATOM 933 O O . LEU A 1 117 ? 20.233 6.614 -13.484 1.00 92.00 117 LEU A O 1
ATOM 937 N N . ILE A 1 118 ? 19.090 5.649 -15.156 1.00 93.81 118 ILE A N 1
ATOM 938 C CA . ILE A 1 118 ? 19.768 6.315 -16.278 1.00 93.81 118 ILE A CA 1
ATOM 939 C C . ILE A 1 118 ? 18.707 6.823 -17.271 1.00 93.81 118 ILE A C 1
ATOM 941 O O . ILE A 1 118 ? 17.551 6.400 -17.188 1.00 93.81 118 ILE A O 1
ATOM 945 N N . PRO A 1 119 ? 19.032 7.726 -18.215 1.00 95.69 119 PRO A N 1
ATOM 946 C CA . PRO A 1 119 ? 18.045 8.208 -19.178 1.00 95.69 119 PRO A CA 1
ATOM 947 C C . PRO A 1 119 ? 17.318 7.052 -19.884 1.00 95.69 119 PRO A C 1
ATOM 949 O O . PRO A 1 119 ? 17.947 6.212 -20.522 1.00 95.69 119 PRO A O 1
ATOM 952 N N . ALA A 1 120 ? 15.991 7.009 -19.722 1.00 92.19 120 ALA A N 1
ATOM 953 C CA . ALA A 1 120 ? 15.084 5.992 -20.267 1.00 92.19 120 ALA A CA 1
ATOM 954 C C . ALA A 1 120 ? 15.358 4.522 -19.864 1.00 92.19 120 ALA A C 1
ATOM 956 O O . ALA A 1 120 ? 14.773 3.618 -20.462 1.00 92.19 120 ALA A O 1
ATOM 957 N N . ALA A 1 121 ? 16.202 4.252 -18.862 1.00 93.00 121 ALA A N 1
ATOM 958 C CA . ALA A 1 121 ? 16.546 2.887 -18.456 1.00 93.00 121 ALA A CA 1
ATOM 959 C C . ALA A 1 121 ? 16.988 2.793 -16.981 1.00 93.00 121 ALA A C 1
ATOM 961 O O . ALA A 1 121 ? 17.087 3.787 -16.263 1.00 93.00 121 ALA A O 1
ATOM 962 N N . PHE A 1 122 ? 17.264 1.576 -16.514 1.00 93.62 122 PHE A N 1
ATOM 963 C CA . PHE A 1 122 ? 17.858 1.329 -15.201 1.00 93.62 122 PHE A CA 1
ATOM 964 C C . PHE A 1 122 ? 18.866 0.177 -15.270 1.00 93.62 122 PHE A C 1
ATOM 966 O O . PHE A 1 122 ? 18.811 -0.657 -16.176 1.00 93.62 122 PHE A O 1
ATOM 973 N N . ARG A 1 123 ? 19.788 0.120 -14.306 1.00 94.19 123 ARG A N 1
ATOM 974 C CA . ARG A 1 123 ? 20.693 -1.020 -14.083 1.00 94.19 123 ARG A CA 1
ATOM 975 C C . ARG A 1 123 ? 20.509 -1.551 -12.669 1.00 94.19 123 ARG A C 1
ATOM 977 O O . ARG A 1 123 ? 20.440 -0.751 -11.740 1.00 94.19 123 ARG A O 1
ATOM 984 N N . LYS A 1 124 ? 20.459 -2.876 -12.506 1.00 90.88 124 LYS A N 1
ATOM 985 C CA . LYS A 1 124 ? 20.523 -3.508 -11.183 1.00 90.88 124 LYS A CA 1
ATOM 986 C C . LYS A 1 124 ? 21.945 -3.435 -10.638 1.00 90.88 124 LYS A C 1
ATOM 988 O O . LYS A 1 124 ? 22.896 -3.803 -11.326 1.00 90.88 124 LYS A O 1
ATOM 993 N N . THR A 1 125 ? 22.068 -2.964 -9.407 1.00 83.12 125 THR A N 1
ATOM 994 C CA . THR A 1 125 ? 23.293 -2.996 -8.621 1.00 83.12 125 THR A CA 1
ATOM 995 C C . THR A 1 125 ? 23.278 -4.294 -7.828 1.00 83.12 125 THR A C 1
ATOM 997 O O . THR A 1 125 ? 22.478 -4.461 -6.909 1.00 83.12 125 THR A O 1
ATOM 1000 N N . PHE A 1 126 ? 24.144 -5.233 -8.187 1.00 70.38 126 PHE A N 1
ATOM 1001 C CA . PHE A 1 126 ? 24.356 -6.420 -7.370 1.00 70.38 126 PHE A CA 1
ATOM 1002 C C . PHE A 1 126 ? 25.358 -6.047 -6.280 1.00 70.38 126 PHE A C 1
ATOM 1004 O O . PHE A 1 126 ? 26.519 -5.765 -6.578 1.00 70.38 126 PHE A O 1
ATOM 1011 N N . SER A 1 127 ? 24.923 -6.005 -5.021 1.00 56.84 127 SER A N 1
ATOM 1012 C CA . SER A 1 127 ? 25.871 -6.007 -3.912 1.00 56.84 127 SER A CA 1
ATOM 1013 C C . SER A 1 127 ? 26.598 -7.348 -3.937 1.00 56.84 127 SER A C 1
ATOM 1015 O O . SER A 1 127 ? 25.965 -8.396 -3.797 1.00 56.84 127 SER A O 1
ATOM 1017 N N . VAL A 1 128 ? 27.916 -7.324 -4.131 1.00 47.00 128 VAL A N 1
ATOM 1018 C CA . VAL A 1 128 ? 28.767 -8.469 -3.797 1.00 47.00 128 VAL A CA 1
ATOM 1019 C C . VAL A 1 128 ? 28.490 -8.770 -2.327 1.00 47.00 128 VAL A C 1
ATOM 1021 O O . VAL A 1 128 ? 28.617 -7.868 -1.497 1.00 47.00 128 VAL A O 1
ATOM 1024 N N . ALA A 1 129 ? 28.040 -9.988 -2.015 1.00 44.69 129 ALA A N 1
ATOM 1025 C CA . ALA A 1 129 ? 27.919 -10.431 -0.632 1.00 44.69 129 ALA A CA 1
ATOM 1026 C C . ALA A 1 129 ? 29.245 -10.111 0.067 1.00 44.69 129 ALA A C 1
ATOM 1028 O O . ALA A 1 129 ? 30.304 -10.492 -0.440 1.00 44.69 129 ALA A O 1
ATOM 1029 N N . GLN A 1 130 ? 29.209 -9.358 1.169 1.00 42.31 130 GLN A N 1
ATOM 1030 C CA . GLN A 1 130 ? 30.413 -9.212 1.976 1.00 42.31 130 GLN A CA 1
ATOM 1031 C C . GLN A 1 130 ? 30.858 -10.630 2.350 1.00 42.31 130 GLN A C 1
ATOM 1033 O O . GLN A 1 130 ? 30.017 -11.386 2.841 1.00 42.31 130 GLN A O 1
ATOM 1038 N N . PRO A 1 131 ? 32.110 -11.037 2.071 1.00 41.12 131 PRO A N 1
ATOM 1039 C CA . PRO A 1 131 ? 32.588 -12.313 2.571 1.00 41.12 131 PRO A CA 1
ATOM 1040 C C . PRO A 1 131 ? 32.440 -12.270 4.090 1.00 41.12 131 PRO A C 1
ATOM 1042 O O . PRO A 1 131 ? 32.884 -11.309 4.722 1.00 41.12 131 PRO A O 1
ATOM 1045 N N . GLU A 1 132 ? 31.753 -13.266 4.646 1.00 44.16 132 GLU A N 1
ATOM 1046 C CA . GLU A 1 132 ? 31.637 -13.435 6.088 1.00 44.16 132 GLU A CA 1
ATOM 1047 C C . GLU A 1 132 ? 33.052 -13.389 6.673 1.00 44.16 132 GLU A C 1
ATOM 1049 O O . GLU A 1 132 ? 33.924 -14.181 6.305 1.00 44.16 132 GLU A O 1
ATOM 1054 N N . SER A 1 133 ? 33.321 -12.392 7.513 1.00 44.88 133 SER A N 1
ATOM 1055 C CA . SER A 1 133 ? 34.540 -12.361 8.307 1.00 44.88 133 SER A CA 1
ATOM 1056 C C . SER A 1 133 ? 34.463 -13.522 9.296 1.00 44.88 133 SER A C 1
ATOM 1058 O O . SER A 1 133 ? 33.625 -13.483 10.199 1.00 44.88 133 SER A O 1
ATOM 1060 N N . PHE A 1 134 ? 35.289 -14.545 9.062 1.00 50.53 134 PHE A N 1
ATOM 1061 C CA . PHE A 1 134 ? 35.558 -15.644 9.992 1.00 50.53 134 PHE A CA 1
ATOM 1062 C C . PHE A 1 134 ? 36.071 -15.137 11.344 1.00 50.53 134 PHE A C 1
ATOM 1064 O O . PHE A 1 134 ? 36.832 -14.139 11.349 1.00 50.53 134 PHE A O 1
#

Nearest PDB structures (foldseek):
  7f4q-assembly1_A  TM=8.455E-01  e=1.394E-02  Tetrahymena thermophila SB210
  5tey-assembly1_A  TM=8.789E-01  e=3.542E-02  Homo sapiens
  7f4o-assembly1_A  TM=6.940E-01  e=1.068E-02  Tetrahymena thermophila SB210
  7f4l-assembly2_D  TM=7.802E-01  e=4.326E-02  Tetrahymena thermophila SB210
  7f4s-assembly2_B  TM=7.142E-01  e=5.646E-02  Tetrahymena thermophila SB210

Sequence (134 aa):
MAELRINKALKQQTIFDFTEFLDILNAETRMNGGNYTRANSEDVLIAVRGQGLERASASIKQVVFSCLGEHSQKPWEVRRRLELLYGDVSRVELFSRGDAPGWDHWGNECPVNNLTLIPAAFRKTFSVAQPESF

Secondary structure (DSSP, 8-state):
-HHHHHHHHHHTT---SHHHHHHHHHHHS-----SSS------------TT----S-S---S-------STTPPPHHHHHHHHHHH-S---EEET--S--TTSEEE-TT-SS-SEEEETTEEEE--PPPPPP--

Organism: NCBI:txid1165861

Solvent-accessible surface area (backbone atoms only — not comparable to full-atom values): 8764 Å² total; per-residue (Å²): 105,46,63,61,53,52,54,47,35,59,74,68,61,73,58,89,50,72,64,54,50,51,51,51,51,61,71,42,40,54,81,48,72,65,92,89,58,68,40,57,82,80,90,83,87,88,85,75,66,89,91,52,78,70,71,65,40,88,83,72,72,86,83,79,88,62,61,57,66,62,94,89,53,74,64,67,66,58,57,55,49,51,40,55,31,46,51,92,66,93,44,74,41,74,76,25,68,60,85,57,88,88,46,40,24,30,34,96,73,22,87,56,53,34,50,45,83,50,95,98,48,72,45,79,48,78,78,75,75,76,75,80,82,128

Mean predicted aligned error: 6.87 Å

InterPro domains:
  IPR007757 MT-A70-like [PF05063] (32-109)
  IPR007757 MT-A70-like [PS51143] (1-129)

Foldseek 3Di:
DLVVVVVVCVVVVVQDDDVSVVVSLVVQFDFDDDDPDTDRDDDDDDDADDPRADFQDPPQDRDDRDGDDPDVDDDPVVVVSVCNGRPQDAAEDEQDCQDDPRHQYYHPNHPDHQWDDDVVDIDGDDDDPDPPDD

pLDDT: mean 87.98, std 11.75, range [41.12, 97.5]

Radius of gyration: 19.54 Å; Cα contacts (8 Å, |Δi|>4): 128; chains: 1; bounding box: 54×38×52 Å